Protein AF-A0AAP7KG95-F1 (afdb_monomer_lite)

Organism: NCBI:txid76759

pLDDT: mean 76.71, std 17.63, range [39.12, 97.56]

Sequence (112 aa):
MAIDPEEIRDQVIASREQMKQFVHNPPKCPKRSTPMSKLTQYSNVRVIFEIDGCQADAELSHGETMALAQFFKRAHWSEFRGCAIDDHEAYSIRAAVGKLQDALARSGYNPR

Foldseek 3Di:
DDDDVVVVVVVVVVVVVVVVVCVVDPPPDPPPPPPPPPPDPFDWDKDWDQDPNDIDIDTHTSVRLLVLLLVLLPDDLVVLVVPDPDPVSSVVVNVVSVVSNVVCVVVVSHND

Radius of gyration: 25.24 Å; chains: 1; bounding box: 42×42×70 Å

Secondary structure (DSSP, 8-state):
-PPPHHHHHHHHHHHHHHHHHHHHSPPPPP-----S------PPEEEEEEETTEEEEEEE-HHHHHHHHHHHHH--HHHHHHH-SSHHHHHHHHHHHHHHHHHHHHTT----

Structure (mmCIF, N/CA/C/O backbone):
data_AF-A0AAP7KG95-F1
#
_entry.id   AF-A0AAP7KG95-F1
#
loop_
_atom_site.group_PDB
_atom_site.id
_atom_site.type_symbol
_atom_site.label_atom_id
_atom_site.label_alt_id
_atom_site.label_comp_id
_atom_site.label_asym_id
_atom_site.label_entity_id
_atom_site.label_seq_id
_atom_site.pdbx_PDB_ins_code
_atom_site.Cartn_x
_atom_site.Cartn_y
_atom_site.Cartn_z
_atom_site.occupancy
_atom_site.B_iso_or_equiv
_atom_site.auth_seq_id
_atom_site.auth_comp_id
_atom_site.auth_asym_id
_atom_site.auth_atom_id
_atom_site.pdbx_PDB_model_num
ATOM 1 N N . MET A 1 1 ? 17.758 13.073 54.487 1.00 49.12 1 MET A N 1
ATOM 2 C CA . MET A 1 1 ? 17.570 11.637 54.773 1.00 49.12 1 MET A CA 1
ATOM 3 C C . MET A 1 1 ? 18.478 10.885 53.824 1.00 49.12 1 MET A C 1
ATOM 5 O O . MET A 1 1 ? 18.225 10.915 52.628 1.00 49.12 1 MET A O 1
ATOM 9 N N . ALA A 1 2 ? 19.604 10.373 54.321 1.00 60.41 2 ALA A N 1
ATOM 10 C CA . ALA A 1 2 ? 20.440 9.472 53.537 1.00 60.41 2 ALA A CA 1
ATOM 11 C C . ALA A 1 2 ? 19.714 8.124 53.488 1.00 60.41 2 ALA A C 1
ATOM 13 O O . ALA A 1 2 ? 19.217 7.681 54.517 1.00 60.41 2 ALA A O 1
ATOM 14 N N . ILE A 1 3 ? 19.567 7.545 52.299 1.00 63.81 3 ILE A N 1
ATOM 15 C CA . ILE A 1 3 ? 18.986 6.209 52.145 1.00 63.81 3 ILE A CA 1
ATOM 16 C C . ILE A 1 3 ? 20.044 5.229 52.642 1.00 63.81 3 ILE A C 1
ATOM 18 O O . ILE A 1 3 ? 21.164 5.228 52.122 1.00 63.81 3 ILE A O 1
ATOM 22 N N . ASP A 1 4 ? 19.710 4.448 53.665 1.00 70.50 4 ASP A N 1
ATOM 23 C CA . ASP A 1 4 ? 20.649 3.522 54.277 1.00 70.50 4 ASP A CA 1
ATOM 24 C C . ASP A 1 4 ? 21.032 2.422 53.267 1.00 70.50 4 ASP A C 1
ATOM 26 O O . ASP A 1 4 ? 20.163 1.763 52.686 1.00 70.50 4 ASP A O 1
ATOM 30 N N . PRO A 1 5 ? 22.334 2.196 53.013 1.00 67.56 5 PRO A N 1
ATOM 31 C CA . PRO A 1 5 ? 22.794 1.247 51.996 1.00 67.56 5 PRO A CA 1
ATOM 32 C C . PRO A 1 5 ? 22.458 -0.218 52.327 1.00 67.56 5 PRO A C 1
ATOM 34 O O . PRO A 1 5 ? 22.573 -1.089 51.462 1.00 67.56 5 PRO A O 1
ATOM 37 N N . GLU A 1 6 ? 22.045 -0.497 53.563 1.00 72.56 6 GLU A N 1
ATOM 38 C CA . GLU A 1 6 ? 21.570 -1.809 54.006 1.00 72.56 6 GLU A CA 1
ATOM 39 C C . GLU A 1 6 ? 20.143 -2.095 53.505 1.00 72.56 6 GLU A C 1
ATOM 41 O O . GLU A 1 6 ? 19.877 -3.187 53.007 1.00 72.56 6 GLU A O 1
ATOM 46 N N . GLU A 1 7 ? 19.274 -1.081 53.458 1.00 69.88 7 GLU A N 1
ATOM 47 C CA . GLU A 1 7 ? 17.896 -1.204 52.962 1.00 69.88 7 GLU A CA 1
ATOM 48 C C . GLU A 1 7 ? 17.858 -1.545 51.462 1.00 69.88 7 GLU A C 1
ATOM 50 O O . GLU A 1 7 ? 17.058 -2.361 51.001 1.00 69.88 7 GLU A O 1
ATOM 55 N N . ILE A 1 8 ? 18.794 -0.986 50.690 1.00 68.31 8 ILE A N 1
ATOM 56 C CA . ILE A 1 8 ? 18.955 -1.299 49.263 1.00 68.31 8 ILE A CA 1
ATOM 57 C C . ILE A 1 8 ? 19.397 -2.757 49.080 1.00 68.31 8 ILE A C 1
ATOM 59 O O . ILE A 1 8 ? 18.934 -3.443 48.165 1.00 68.31 8 ILE A O 1
ATOM 63 N N . ARG A 1 9 ? 20.283 -3.257 49.951 1.00 70.94 9 ARG A N 1
ATOM 64 C CA . ARG A 1 9 ? 20.762 -4.642 49.887 1.00 70.94 9 ARG A CA 1
ATOM 65 C C . ARG A 1 9 ? 19.625 -5.624 50.161 1.00 70.94 9 ARG A C 1
ATOM 67 O O . ARG A 1 9 ? 19.488 -6.597 49.417 1.00 70.94 9 ARG A O 1
ATOM 74 N N . ASP A 1 10 ? 18.787 -5.336 51.148 1.00 72.69 10 ASP A N 1
ATOM 75 C CA . ASP A 1 10 ? 17.645 -6.181 51.494 1.00 72.69 10 ASP A CA 1
ATOM 76 C C . ASP A 1 10 ? 16.573 -6.183 50.398 1.00 72.69 10 ASP A C 1
ATOM 78 O O . ASP A 1 10 ? 16.056 -7.246 50.048 1.00 72.69 10 ASP A O 1
ATOM 82 N N . GLN A 1 11 ? 16.318 -5.041 49.748 1.00 67.50 11 GLN A N 1
ATOM 83 C CA . GLN A 1 11 ? 15.417 -4.969 48.589 1.00 67.50 11 GLN A CA 1
ATOM 84 C C . GLN A 1 11 ? 15.920 -5.804 47.396 1.00 67.50 11 GLN A C 1
ATOM 86 O O . GLN A 1 11 ? 15.129 -6.463 46.708 1.00 67.50 11 GLN A O 1
ATOM 91 N N . VAL A 1 12 ? 17.236 -5.829 47.157 1.00 71.25 12 VAL A N 1
ATOM 92 C CA . VAL A 1 12 ? 17.847 -6.632 46.082 1.00 71.25 12 VAL A CA 1
ATOM 93 C C . VAL A 1 12 ? 17.810 -8.127 46.412 1.00 71.25 12 VAL A C 1
ATOM 95 O O . VAL A 1 12 ? 17.516 -8.941 45.531 1.00 71.25 12 VAL A O 1
ATOM 98 N N . ILE A 1 13 ? 18.060 -8.510 47.668 1.00 72.94 13 ILE A N 1
ATOM 99 C CA . ILE A 1 13 ? 17.972 -9.909 48.114 1.00 72.94 13 ILE A CA 1
ATOM 100 C C . ILE A 1 13 ? 16.522 -10.402 48.031 1.00 72.94 13 ILE A C 1
ATOM 102 O O . ILE A 1 13 ? 16.282 -11.467 47.457 1.00 72.94 13 ILE A O 1
ATOM 106 N N . ALA A 1 14 ? 15.554 -9.603 48.490 1.00 69.19 14 ALA A N 1
ATOM 107 C CA . ALA A 1 14 ? 14.129 -9.915 48.397 1.00 69.19 14 ALA A CA 1
ATOM 108 C C . ALA A 1 14 ? 13.663 -10.070 46.938 1.00 69.19 14 ALA A C 1
ATOM 110 O O . ALA A 1 14 ? 12.960 -11.026 46.607 1.00 69.19 14 ALA A O 1
ATOM 111 N N . SER A 1 15 ? 14.115 -9.196 46.033 1.00 65.69 15 SER A N 1
ATOM 112 C CA . SER A 1 15 ? 13.800 -9.294 44.598 1.00 65.69 15 SER A CA 1
ATOM 113 C C . SER A 1 15 ? 14.397 -10.552 43.955 1.00 65.69 15 SER A C 1
ATOM 115 O O . SER A 1 15 ? 13.762 -11.203 43.121 1.00 65.69 15 SER A O 1
ATOM 117 N N . ARG A 1 16 ? 15.609 -10.944 44.367 1.00 71.75 16 ARG A N 1
ATOM 118 C CA . ARG A 1 16 ? 16.283 -12.149 43.867 1.00 71.75 16 ARG A CA 1
ATOM 119 C C . ARG A 1 16 ? 15.612 -13.432 44.364 1.00 71.75 16 ARG A C 1
ATOM 121 O O . ARG A 1 16 ? 15.543 -14.401 43.611 1.00 71.75 16 ARG A O 1
ATOM 128 N N . GLU A 1 17 ? 15.100 -13.445 45.591 1.00 69.75 17 GLU A N 1
ATOM 129 C CA . GLU A 1 17 ? 14.280 -14.538 46.134 1.00 69.75 17 GLU A CA 1
ATOM 130 C C . GLU A 1 17 ? 12.942 -14.656 45.387 1.00 69.75 17 GLU A C 1
ATOM 132 O O . GLU A 1 17 ? 12.578 -15.751 44.955 1.00 69.75 17 GLU A O 1
ATOM 137 N N . GLN A 1 18 ? 12.264 -13.533 45.114 1.00 60.88 18 GLN A N 1
ATOM 138 C CA . GLN A 1 18 ? 11.031 -13.527 44.316 1.00 60.88 18 GLN A CA 1
ATOM 139 C C . GLN A 1 18 ? 11.254 -14.083 42.903 1.00 60.88 18 GLN A C 1
ATOM 141 O O . GLN A 1 18 ? 10.431 -14.853 42.408 1.00 60.88 18 GLN A O 1
ATOM 146 N N . MET A 1 19 ? 12.392 -13.784 42.269 1.00 59.75 19 MET A N 1
ATOM 147 C CA . MET A 1 19 ? 12.730 -14.345 40.955 1.00 59.75 19 MET A CA 1
ATOM 148 C C . MET A 1 19 ? 12.989 -15.859 40.976 1.00 59.75 19 MET A C 1
ATOM 150 O O . MET A 1 19 ? 12.640 -16.539 40.010 1.00 59.75 19 MET A O 1
ATOM 154 N N . LYS A 1 20 ? 13.538 -16.429 42.061 1.00 64.31 20 LYS A N 1
ATOM 155 C CA . LYS A 1 20 ? 13.720 -17.893 42.179 1.00 64.31 20 LYS A CA 1
ATOM 156 C C . LYS A 1 20 ? 12.382 -18.646 42.212 1.00 64.31 20 LYS A C 1
ATOM 158 O O . LYS A 1 20 ? 12.314 -19.782 41.734 1.00 64.31 20 LYS A O 1
ATOM 163 N N . GLN A 1 21 ? 11.323 -18.007 42.717 1.00 59.56 21 GLN A N 1
ATOM 164 C CA . GLN A 1 21 ? 9.974 -18.576 42.775 1.00 59.56 21 GLN A CA 1
ATOM 165 C C . GLN A 1 21 ? 9.349 -18.738 41.376 1.00 59.56 21 GLN A C 1
ATOM 167 O O . GLN A 1 21 ? 8.676 -19.736 41.116 1.00 59.56 21 GLN A O 1
ATOM 172 N N . PHE A 1 22 ? 9.630 -17.816 40.445 1.00 54.47 22 PHE A N 1
ATOM 173 C CA . PHE A 1 22 ? 9.147 -17.880 39.056 1.00 54.47 22 PHE A CA 1
ATOM 174 C C . PHE A 1 22 ? 9.758 -19.030 38.243 1.00 54.47 22 PHE A C 1
ATOM 176 O O . PHE A 1 22 ? 9.140 -19.489 37.284 1.00 54.47 22 PHE A O 1
ATOM 183 N N . VAL A 1 23 ? 10.948 -19.512 38.622 1.00 58.81 23 VAL A N 1
ATOM 184 C CA . VAL A 1 23 ? 11.626 -20.625 37.933 1.00 58.81 23 VAL A CA 1
ATOM 185 C C . VAL A 1 23 ? 10.975 -21.973 38.265 1.00 58.81 23 VAL A C 1
ATOM 187 O O . VAL A 1 23 ? 10.867 -22.828 37.391 1.00 58.81 23 VAL A O 1
ATOM 190 N N . HIS A 1 24 ? 10.508 -22.161 39.505 1.00 56.09 24 HIS A N 1
ATOM 191 C CA . HIS A 1 24 ? 9.950 -23.440 39.969 1.00 56.09 24 HIS A CA 1
ATOM 192 C C . HIS A 1 24 ? 8.425 -23.539 39.826 1.00 56.09 24 HIS A C 1
ATOM 194 O O . HIS A 1 24 ? 7.885 -24.643 39.800 1.00 56.09 24 HIS A O 1
ATOM 200 N N . ASN A 1 25 ? 7.720 -22.409 39.717 1.00 47.94 25 ASN A N 1
ATOM 201 C CA . ASN A 1 25 ? 6.280 -22.380 39.483 1.00 47.94 25 ASN A CA 1
ATOM 202 C C . ASN A 1 25 ? 5.948 -21.255 38.489 1.00 47.94 25 ASN A C 1
ATOM 204 O O . ASN A 1 25 ? 5.618 -20.141 38.908 1.00 47.94 25 ASN A O 1
ATOM 208 N N . PRO A 1 26 ? 6.090 -21.498 37.173 1.00 52.09 26 PRO A N 1
ATOM 209 C CA . PRO A 1 26 ? 5.799 -20.475 36.185 1.00 52.09 26 PRO A CA 1
ATOM 210 C C . PRO A 1 26 ? 4.324 -20.065 36.307 1.00 52.09 26 PRO A C 1
ATOM 212 O O . PRO A 1 26 ? 3.458 -20.938 36.450 1.00 52.09 26 PRO A O 1
ATOM 215 N N . PRO A 1 27 ? 3.999 -18.759 36.246 1.00 48.91 27 PRO A N 1
ATOM 216 C CA . PRO A 1 27 ? 2.617 -18.311 36.258 1.00 48.91 27 PRO A CA 1
ATOM 217 C C . PRO A 1 27 ? 1.891 -19.023 35.122 1.00 48.91 27 PRO A C 1
ATOM 219 O O . PRO A 1 27 ? 2.283 -18.924 33.956 1.00 48.91 27 PRO A O 1
ATOM 222 N N . LYS A 1 28 ? 0.847 -19.786 35.464 1.00 58.53 28 LYS A N 1
ATOM 223 C CA . LYS A 1 28 ? -0.011 -20.403 34.454 1.00 58.53 28 LYS A CA 1
ATOM 224 C C . LYS A 1 28 ? -0.478 -19.281 33.539 1.00 58.53 28 LYS A C 1
ATOM 226 O O . LYS A 1 28 ? -1.141 -18.357 34.009 1.00 58.53 28 LYS A O 1
ATOM 231 N N . CYS A 1 29 ? -0.115 -19.366 32.256 1.00 39.88 29 CYS A N 1
ATOM 232 C CA . CYS A 1 29 ? -0.662 -18.481 31.238 1.00 39.88 29 CYS A CA 1
ATOM 233 C C . CYS A 1 29 ? -2.177 -18.441 31.458 1.00 39.88 29 CYS A C 1
ATOM 235 O O . CYS A 1 29 ? -2.795 -19.516 31.463 1.00 39.88 29 CYS A O 1
ATOM 237 N N . PRO A 1 30 ? -2.781 -17.260 31.688 1.00 43.78 30 PRO A N 1
ATOM 238 C CA . PRO A 1 30 ? -4.225 -17.178 31.755 1.00 43.78 30 PRO A CA 1
ATOM 239 C C . PRO A 1 30 ? -4.716 -17.760 30.438 1.00 43.78 30 PRO A C 1
ATOM 241 O O . PRO A 1 30 ? -4.347 -17.273 29.365 1.00 43.78 30 PRO A O 1
ATOM 244 N N . LYS A 1 31 ? -5.460 -18.871 30.505 1.00 52.16 31 LYS A N 1
ATOM 245 C CA . LYS A 1 31 ? -6.099 -19.428 29.318 1.00 52.16 31 LYS A CA 1
ATOM 246 C C . LYS A 1 31 ? -6.904 -18.268 28.748 1.00 52.16 31 LYS A C 1
ATOM 248 O O . LYS A 1 31 ? -7.836 -17.816 29.409 1.00 52.16 31 LYS A O 1
ATOM 253 N N . ARG A 1 32 ? -6.509 -17.732 27.585 1.00 44.28 32 ARG A N 1
ATOM 254 C CA . ARG A 1 32 ? -7.313 -16.749 26.853 1.00 44.28 32 ARG A CA 1
ATOM 255 C C . ARG A 1 32 ? -8.578 -17.470 26.413 1.00 44.28 32 ARG A C 1
ATOM 257 O O . ARG A 1 32 ? -8.691 -17.918 25.281 1.00 44.28 32 ARG A O 1
ATOM 264 N N . SER A 1 33 ? -9.533 -17.603 27.324 1.00 44.22 33 SER A N 1
ATOM 265 C CA . SER A 1 33 ? -10.934 -17.741 26.983 1.00 44.22 33 SER A CA 1
ATOM 266 C C . SER A 1 33 ? -11.399 -16.352 26.565 1.00 44.22 33 SER A C 1
ATOM 268 O O . SER A 1 33 ? -12.080 -15.651 27.309 1.00 44.22 33 SER A O 1
ATOM 270 N N . THR A 1 34 ? -10.951 -15.902 25.397 1.00 54.50 34 THR A N 1
ATOM 271 C CA . THR A 1 34 ? -11.648 -14.815 24.728 1.00 54.50 34 THR A CA 1
ATOM 272 C C . THR A 1 34 ? -12.906 -15.446 24.140 1.00 54.50 34 THR A C 1
ATOM 274 O O . THR A 1 34 ? -12.780 -16.346 23.307 1.00 54.50 34 THR A O 1
ATOM 277 N N . PRO A 1 35 ? -14.116 -15.053 24.565 1.00 39.50 35 PRO A N 1
ATOM 278 C CA . PRO A 1 35 ? -15.305 -15.451 23.836 1.00 39.50 35 PRO A CA 1
ATOM 279 C C . PRO A 1 35 ? -15.215 -14.838 22.432 1.00 39.50 35 PRO A C 1
ATOM 281 O O . PRO A 1 35 ? -15.067 -13.624 22.284 1.00 39.50 35 PRO A O 1
ATOM 284 N N . MET A 1 36 ? -15.282 -15.677 21.396 1.00 39.12 36 MET A N 1
ATOM 285 C CA . MET A 1 36 ? -15.455 -15.267 19.995 1.00 39.12 36 MET A CA 1
ATOM 286 C C . MET A 1 36 ? -16.865 -14.685 19.770 1.00 39.12 36 MET A C 1
ATOM 288 O O . MET A 1 36 ? -17.626 -15.176 18.945 1.00 39.12 36 MET A O 1
ATOM 292 N N . SER A 1 37 ? -17.254 -13.663 20.533 1.00 46.41 37 SER A N 1
ATOM 293 C CA . SER A 1 37 ? -18.583 -13.041 20.467 1.00 46.41 37 SER A CA 1
ATOM 294 C C . SER A 1 37 ? -18.545 -11.572 20.037 1.00 46.41 37 SER A C 1
ATOM 296 O O . SER A 1 37 ? -19.506 -10.839 20.240 1.00 46.41 37 SER A O 1
ATOM 298 N N . LYS A 1 38 ? -17.453 -11.132 19.405 1.00 43.62 38 LYS A N 1
ATOM 299 C CA . LYS A 1 38 ? -17.438 -9.918 18.576 1.00 43.62 38 LYS A CA 1
ATOM 300 C C . LYS A 1 38 ? -16.962 -10.267 17.174 1.00 43.62 38 LYS A C 1
ATOM 302 O O . LYS A 1 38 ? -15.947 -9.767 16.707 1.00 43.62 38 LYS A O 1
ATOM 307 N N . LEU A 1 39 ? -17.707 -11.139 16.504 1.00 43.94 39 LEU A N 1
ATOM 308 C CA . LEU A 1 39 ? -17.788 -11.014 15.059 1.00 43.94 39 LEU A CA 1
ATOM 309 C C . LEU A 1 39 ? -18.658 -9.765 14.810 1.00 43.94 39 LEU A C 1
ATOM 311 O O . LEU A 1 39 ? -19.814 -9.713 15.211 1.00 43.94 39 LEU A O 1
ATOM 315 N N . THR A 1 40 ? -18.020 -8.655 14.439 1.00 46.25 40 THR A N 1
ATOM 316 C CA . THR A 1 40 ? -18.159 -8.032 13.112 1.00 46.25 40 THR A CA 1
ATOM 317 C C . THR A 1 40 ? -19.031 -6.788 13.128 1.00 46.25 40 THR A C 1
ATOM 319 O O . THR A 1 40 ? -20.152 -6.782 12.632 1.00 46.25 40 THR A O 1
ATOM 322 N N . GLN A 1 41 ? -18.466 -5.685 13.616 1.00 49.94 41 GLN A N 1
ATOM 323 C CA . GLN A 1 41 ? -18.746 -4.425 12.941 1.00 49.94 41 GLN A CA 1
ATOM 324 C C . GLN A 1 41 ? -17.790 -4.388 11.744 1.00 49.94 41 GLN A C 1
ATOM 326 O O . GLN A 1 41 ? -16.640 -3.975 11.863 1.00 49.94 41 GLN A O 1
ATOM 331 N N . TYR A 1 42 ? -18.217 -4.982 10.626 1.00 58.69 42 TYR A N 1
ATOM 332 C CA . TYR A 1 42 ? -17.494 -4.912 9.359 1.00 58.69 42 TYR A CA 1
ATOM 333 C C . TYR A 1 42 ? -17.670 -3.504 8.792 1.00 58.69 42 TYR A C 1
ATOM 335 O O . TYR A 1 42 ? -18.504 -3.271 7.925 1.00 58.69 42 TYR A O 1
ATOM 343 N N . SER A 1 43 ? -16.934 -2.545 9.344 1.00 66.12 43 SER A N 1
ATOM 344 C CA . SER A 1 43 ? -16.871 -1.206 8.773 1.00 66.12 43 SER A CA 1
ATOM 345 C C . SER A 1 43 ? -16.139 -1.296 7.437 1.00 66.12 43 SER A C 1
ATOM 347 O O . SER A 1 43 ? -15.033 -1.843 7.380 1.00 66.12 43 SER A O 1
ATOM 349 N N . ASN A 1 44 ? -16.759 -0.782 6.374 1.00 74.88 44 ASN A N 1
ATOM 350 C CA . ASN A 1 44 ? -16.079 -0.583 5.098 1.00 74.88 44 ASN A CA 1
ATOM 351 C C . ASN A 1 44 ? -14.826 0.267 5.335 1.00 74.88 44 ASN A C 1
ATOM 353 O O . ASN A 1 44 ? -14.851 1.231 6.107 1.00 74.88 44 ASN A O 1
ATOM 357 N N . VAL A 1 45 ? -13.724 -0.113 4.699 1.00 81.62 45 VAL A N 1
ATOM 358 C CA . VAL A 1 45 ? -12.465 0.625 4.764 1.00 81.62 45 VAL A CA 1
ATOM 359 C C . VAL A 1 45 ? -12.370 1.480 3.522 1.00 81.62 45 VAL A C 1
ATOM 361 O O . VAL A 1 45 ? -12.358 0.965 2.410 1.00 81.62 45 VAL A O 1
ATOM 364 N N . ARG A 1 46 ? -12.294 2.794 3.715 1.00 83.81 46 ARG A N 1
ATOM 365 C CA . ARG A 1 46 ? -12.100 3.740 2.623 1.00 83.81 46 ARG A CA 1
ATOM 366 C C . ARG A 1 46 ? -10.628 4.112 2.541 1.00 83.81 46 ARG A C 1
ATOM 368 O O . ARG A 1 46 ? -10.055 4.593 3.519 1.00 83.81 46 ARG A O 1
ATOM 375 N N . VAL A 1 47 ? -10.020 3.878 1.386 1.00 84.31 47 VAL A N 1
ATOM 376 C CA . VAL A 1 47 ? -8.670 4.347 1.068 1.00 84.31 47 VAL A CA 1
ATOM 377 C C . VAL A 1 47 ? -8.813 5.593 0.216 1.00 84.31 47 VAL A C 1
ATOM 379 O O . VAL A 1 47 ? -9.580 5.589 -0.741 1.00 84.31 47 VAL A O 1
ATOM 382 N N . ILE A 1 48 ? -8.096 6.651 0.576 1.00 87.00 48 ILE A N 1
ATOM 383 C CA . ILE A 1 48 ? -8.114 7.927 -0.133 1.00 87.00 48 ILE A CA 1
ATOM 384 C C . ILE A 1 48 ? -6.703 8.192 -0.644 1.00 87.00 48 ILE A C 1
ATOM 386 O O . ILE A 1 48 ? -5.740 8.167 0.122 1.00 87.00 48 ILE A O 1
ATOM 390 N N . PHE A 1 49 ? -6.601 8.453 -1.937 1.00 85.56 49 PHE A N 1
ATOM 391 C CA . PHE A 1 49 ? -5.405 8.901 -2.619 1.00 85.56 49 PHE A CA 1
ATOM 392 C C . PHE A 1 49 ? -5.592 10.368 -2.986 1.00 85.56 49 PHE A C 1
ATOM 394 O O . PHE A 1 49 ? -6.522 10.728 -3.707 1.00 85.56 49 PHE A O 1
ATOM 401 N N . GLU A 1 50 ? -4.703 11.213 -2.481 1.00 88.00 50 GLU A N 1
ATOM 402 C CA . GLU A 1 50 ? -4.613 12.612 -2.885 1.00 88.00 50 GLU A CA 1
ATOM 403 C C . GLU A 1 50 ? -3.470 12.739 -3.890 1.00 88.00 50 GLU A C 1
ATOM 405 O O . GLU A 1 50 ? -2.316 12.448 -3.568 1.00 88.00 50 GLU A O 1
ATOM 410 N N . ILE A 1 51 ? -3.799 13.121 -5.123 1.00 86.62 51 ILE A N 1
ATOM 411 C CA . ILE A 1 51 ? -2.849 13.230 -6.234 1.00 86.62 51 ILE A CA 1
ATOM 412 C C . ILE A 1 51 ? -3.067 14.590 -6.891 1.00 86.62 51 ILE A C 1
ATOM 414 O O . ILE A 1 51 ? -4.138 14.833 -7.439 1.00 86.62 51 ILE A O 1
ATOM 418 N N . ASP A 1 52 ? -2.083 15.488 -6.806 1.00 85.88 52 ASP A N 1
ATOM 419 C CA . ASP A 1 52 ? -2.103 16.820 -7.439 1.00 85.88 52 ASP A CA 1
ATOM 420 C C . ASP A 1 52 ? -3.400 17.627 -7.202 1.00 85.88 52 ASP A C 1
ATOM 422 O O . ASP A 1 52 ? -3.908 18.318 -8.083 1.00 85.88 52 ASP A O 1
ATOM 426 N N . GLY A 1 53 ? -3.968 17.531 -5.995 1.00 84.31 53 GLY A N 1
ATOM 427 C CA . GLY A 1 53 ? -5.213 18.214 -5.618 1.00 84.31 53 GLY A CA 1
ATOM 428 C C . GLY A 1 53 ? -6.504 17.493 -6.030 1.00 84.31 53 GLY A C 1
ATOM 429 O O . GLY A 1 53 ? -7.591 17.973 -5.716 1.00 84.31 53 GLY A O 1
ATOM 430 N N . CYS A 1 54 ? -6.408 16.332 -6.679 1.00 83.44 54 CYS A N 1
ATOM 431 C CA . CYS A 1 54 ? -7.531 15.440 -6.957 1.00 83.44 54 CYS A CA 1
ATOM 432 C C . CYS A 1 54 ? -7.640 14.357 -5.872 1.00 83.44 54 CYS A C 1
ATOM 434 O O . CYS A 1 54 ? -6.644 13.730 -5.506 1.00 83.44 54 CYS A O 1
ATOM 436 N N . GLN A 1 55 ? -8.858 14.122 -5.376 1.00 87.00 55 GLN A N 1
ATOM 437 C CA . GLN A 1 55 ? -9.155 13.041 -4.438 1.00 87.00 55 GLN A CA 1
ATOM 438 C C . GLN A 1 55 ? -9.719 11.843 -5.206 1.00 87.00 55 GLN A C 1
ATOM 440 O O . GLN A 1 55 ? -10.764 11.953 -5.846 1.00 87.00 55 GLN A O 1
ATOM 445 N N . ALA A 1 56 ? -9.035 10.705 -5.133 1.00 84.62 56 ALA A N 1
ATOM 446 C CA . ALA A 1 56 ? -9.541 9.421 -5.598 1.00 84.62 56 ALA A CA 1
ATOM 447 C C . ALA A 1 56 ? -9.714 8.499 -4.394 1.00 84.62 56 ALA A C 1
ATOM 449 O O . ALA A 1 56 ? -8.808 8.381 -3.572 1.00 84.62 56 ALA A O 1
ATOM 450 N N . ASP A 1 57 ? -10.858 7.837 -4.278 1.00 89.00 57 ASP A N 1
ATOM 451 C CA . ASP A 1 57 ? -11.115 6.926 -3.172 1.00 89.00 57 ASP A CA 1
ATOM 452 C C . ASP A 1 57 ? -11.653 5.575 -3.626 1.00 89.00 57 ASP A C 1
ATOM 454 O O . ASP A 1 57 ? -12.227 5.432 -4.704 1.00 89.00 57 ASP A O 1
ATOM 458 N N . ALA A 1 58 ? -11.425 4.576 -2.783 1.00 87.81 58 ALA A N 1
ATOM 459 C CA . ALA A 1 58 ? -11.958 3.238 -2.948 1.00 87.81 58 ALA A CA 1
ATOM 460 C C . ALA A 1 58 ? -12.517 2.754 -1.611 1.00 87.81 58 ALA A C 1
ATOM 462 O O . ALA A 1 58 ? -11.826 2.805 -0.589 1.00 87.81 58 ALA A O 1
ATOM 463 N N . GLU A 1 59 ? -13.753 2.262 -1.628 1.00 89.06 59 GLU A N 1
ATOM 464 C CA . GLU A 1 59 ? -14.332 1.530 -0.507 1.00 89.06 59 GLU A CA 1
ATOM 465 C C . GLU A 1 59 ? -14.067 0.036 -0.671 1.00 89.06 59 GLU A C 1
ATOM 467 O O . GLU A 1 59 ? -14.372 -0.562 -1.700 1.00 89.06 59 GLU A O 1
ATOM 472 N N . LEU A 1 60 ? -13.497 -0.565 0.366 1.00 87.44 60 LEU A N 1
ATOM 473 C CA . LEU A 1 60 ? -13.218 -1.986 0.459 1.00 87.44 60 LEU A CA 1
ATOM 474 C C . LEU A 1 60 ? -14.096 -2.576 1.555 1.00 87.44 60 LEU A C 1
ATOM 476 O O . LEU A 1 60 ? -14.155 -2.063 2.678 1.00 87.44 60 LEU A O 1
ATOM 480 N N . SER A 1 61 ? -14.735 -3.704 1.266 1.00 88.75 61 SER A N 1
ATOM 481 C CA . SER A 1 61 ? -15.348 -4.510 2.313 1.00 88.75 61 SER A CA 1
ATOM 482 C C . SER A 1 61 ? -14.280 -5.004 3.292 1.00 88.75 61 SER A C 1
ATOM 484 O O . SER A 1 61 ? -13.075 -5.046 3.006 1.00 88.75 61 SER A O 1
ATOM 486 N N . HIS A 1 62 ? -14.713 -5.451 4.468 1.00 84.94 62 HIS A N 1
ATOM 487 C CA . HIS A 1 62 ? -13.788 -6.060 5.418 1.00 84.94 62 HIS A CA 1
ATOM 488 C C . HIS A 1 62 ? -13.061 -7.280 4.834 1.00 84.94 62 HIS A C 1
ATOM 490 O O . HIS A 1 62 ? -11.872 -7.468 5.088 1.00 84.94 62 HIS A O 1
ATOM 496 N N . GLY A 1 63 ? -13.765 -8.115 4.060 1.00 86.00 63 GLY A N 1
ATOM 497 C CA . GLY A 1 63 ? -13.186 -9.309 3.445 1.00 86.00 63 GLY A CA 1
ATOM 498 C C . GLY A 1 63 ? -12.070 -8.962 2.462 1.00 86.00 63 GLY A C 1
ATOM 499 O O . GLY A 1 63 ? -10.989 -9.546 2.529 1.00 86.00 63 GLY A O 1
ATOM 500 N N . GLU A 1 64 ? -12.298 -7.962 1.610 1.00 89.12 64 GLU A N 1
ATOM 501 C CA . GLU A 1 64 ? -11.300 -7.459 0.659 1.00 89.12 64 GLU A CA 1
ATOM 502 C C . GLU A 1 64 ? -10.108 -6.830 1.379 1.00 89.12 64 GLU A C 1
ATOM 504 O O . GLU A 1 64 ? -8.961 -7.139 1.060 1.00 89.12 64 GLU A O 1
ATOM 509 N N . THR A 1 65 ? -10.364 -6.028 2.413 1.00 89.75 65 THR A N 1
ATOM 510 C CA . THR A 1 65 ? -9.304 -5.416 3.226 1.00 89.75 65 THR A CA 1
ATOM 511 C C . THR A 1 65 ? -8.444 -6.478 3.910 1.00 89.75 65 THR A C 1
ATOM 513 O O . THR A 1 65 ? -7.215 -6.402 3.899 1.00 89.75 65 THR A O 1
ATOM 516 N N . MET A 1 66 ? -9.074 -7.509 4.477 1.00 87.19 66 MET A N 1
ATOM 517 C CA . MET A 1 66 ? -8.375 -8.624 5.111 1.00 87.19 66 MET A CA 1
ATOM 518 C C . MET A 1 66 ? -7.552 -9.422 4.093 1.00 87.19 66 MET A C 1
ATOM 520 O O . MET A 1 66 ? -6.402 -9.775 4.363 1.00 87.19 66 MET A O 1
ATOM 524 N N . ALA A 1 67 ? -8.113 -9.692 2.913 1.00 90.19 67 ALA A N 1
ATOM 525 C CA . ALA A 1 67 ? -7.401 -10.371 1.836 1.00 90.19 67 ALA A CA 1
ATOM 526 C C . ALA A 1 67 ? -6.171 -9.568 1.386 1.00 90.19 67 ALA A C 1
ATOM 528 O O . ALA A 1 67 ? -5.086 -10.141 1.256 1.00 90.19 67 ALA A O 1
ATOM 529 N N . LEU A 1 68 ? -6.316 -8.249 1.239 1.00 90.44 68 LEU A N 1
ATOM 530 C CA . LEU A 1 68 ? -5.242 -7.330 0.872 1.00 90.44 68 LEU A CA 1
ATOM 531 C C . LEU A 1 68 ? -4.138 -7.278 1.937 1.00 90.44 68 LEU A C 1
ATOM 533 O O . LEU A 1 68 ? -2.960 -7.426 1.614 1.00 90.44 68 LEU A O 1
ATOM 537 N N . ALA A 1 69 ? -4.502 -7.161 3.217 1.00 89.88 69 ALA A N 1
ATOM 538 C CA . ALA A 1 69 ? -3.543 -7.191 4.323 1.00 89.88 69 ALA A CA 1
ATOM 539 C C . ALA A 1 69 ? -2.730 -8.497 4.325 1.00 89.88 69 ALA A C 1
ATOM 541 O O . ALA A 1 69 ? -1.503 -8.493 4.446 1.00 89.88 69 ALA A O 1
ATOM 542 N N . GLN A 1 70 ? -3.404 -9.631 4.128 1.00 89.06 70 GLN A N 1
ATOM 543 C CA . GLN A 1 70 ? -2.762 -10.942 4.074 1.00 89.06 70 GLN A CA 1
ATOM 544 C C . GLN A 1 70 ? -1.912 -11.131 2.812 1.00 89.06 70 GLN A C 1
ATOM 546 O O . GLN A 1 70 ? -0.919 -11.857 2.860 1.00 89.06 70 GLN A O 1
ATOM 551 N N . PHE A 1 71 ? -2.275 -10.495 1.696 1.00 92.56 71 PHE A N 1
ATOM 552 C CA . PHE A 1 71 ? -1.447 -10.439 0.496 1.00 92.56 71 PHE A CA 1
ATOM 553 C C . PHE A 1 71 ? -0.150 -9.675 0.764 1.00 92.56 71 PHE A C 1
ATOM 555 O O . PHE A 1 71 ? 0.917 -10.267 0.622 1.00 92.56 71 PHE A O 1
ATOM 562 N N . PHE A 1 72 ? -0.219 -8.430 1.247 1.00 91.50 72 PHE A N 1
ATOM 563 C CA . PHE A 1 72 ? 0.979 -7.623 1.518 1.00 91.50 72 PHE A CA 1
ATOM 564 C C . PHE A 1 72 ? 1.941 -8.298 2.488 1.00 91.50 72 PHE A C 1
ATOM 566 O O . PHE A 1 72 ? 3.152 -8.198 2.346 1.00 91.50 72 PHE A O 1
ATOM 573 N N . LYS A 1 73 ? 1.408 -9.033 3.457 1.00 87.88 73 LYS A N 1
ATOM 574 C CA . LYS A 1 73 ? 2.199 -9.827 4.393 1.00 87.88 73 LYS A CA 1
ATOM 575 C C . LYS A 1 73 ? 2.999 -10.966 3.753 1.00 87.88 73 LYS A C 1
ATOM 577 O O . LYS A 1 73 ? 4.052 -11.330 4.266 1.00 87.88 73 LYS A O 1
ATOM 582 N N . ARG A 1 74 ? 2.447 -11.602 2.716 1.00 91.56 74 ARG A N 1
ATOM 583 C CA . ARG A 1 74 ? 3.062 -12.742 2.014 1.00 91.56 74 ARG A CA 1
ATOM 584 C C . ARG A 1 74 ? 3.871 -12.312 0.796 1.00 91.56 74 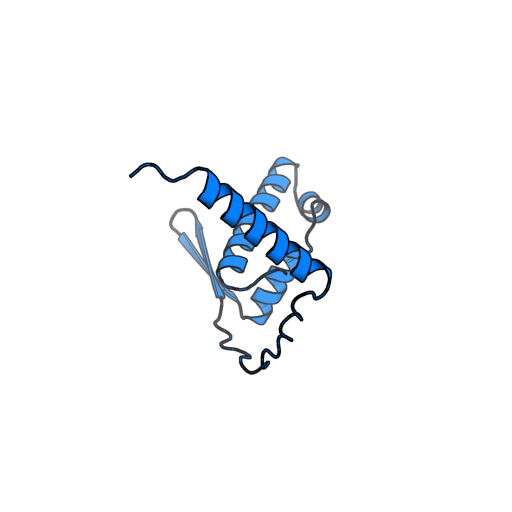ARG A C 1
ATOM 586 O O . ARG A 1 74 ? 4.580 -13.141 0.247 1.00 91.56 74 ARG A O 1
ATOM 593 N N . ALA A 1 75 ? 3.729 -11.065 0.358 1.00 92.31 75 ALA A N 1
ATOM 594 C CA . ALA A 1 75 ? 4.506 -10.528 -0.742 1.00 92.31 75 ALA A CA 1
ATOM 595 C C . ALA A 1 75 ? 5.981 -10.410 -0.330 1.00 92.31 75 ALA A C 1
ATOM 597 O O . ALA A 1 75 ? 6.313 -9.860 0.723 1.00 92.31 75 ALA A O 1
ATOM 598 N N . HIS A 1 76 ? 6.863 -10.936 -1.169 1.00 92.94 76 HIS A N 1
ATOM 599 C CA . HIS A 1 76 ? 8.305 -10.901 -1.022 1.00 92.94 76 HIS A CA 1
ATOM 600 C C . HIS A 1 76 ? 8.936 -9.990 -2.083 1.00 92.94 76 HIS A C 1
ATOM 602 O O . HIS A 1 76 ? 8.302 -9.464 -2.999 1.00 92.94 76 HIS A O 1
ATOM 608 N N . TRP A 1 77 ? 10.245 -9.786 -1.935 1.00 93.69 77 TRP A N 1
ATOM 609 C CA . TRP A 1 77 ? 11.036 -8.964 -2.847 1.00 93.69 77 TRP A CA 1
ATOM 610 C C . TRP A 1 77 ? 10.978 -9.450 -4.303 1.00 93.69 77 TRP A C 1
ATOM 612 O O . TRP A 1 77 ? 11.004 -8.627 -5.214 1.00 93.69 77 TRP A O 1
ATOM 622 N N . SER A 1 78 ? 10.865 -10.764 -4.524 1.00 95.44 78 SER A N 1
ATOM 623 C CA . SER A 1 78 ? 10.740 -11.372 -5.853 1.00 95.44 78 SER A CA 1
ATOM 624 C C . SER A 1 78 ? 9.530 -10.855 -6.619 1.00 95.44 78 SER A C 1
ATOM 626 O O . SER A 1 78 ? 9.664 -10.521 -7.793 1.00 95.44 78 SER A O 1
ATOM 628 N N . GLU A 1 79 ? 8.374 -10.732 -5.966 1.00 95.06 79 GLU A N 1
ATOM 629 C CA . GLU A 1 79 ? 7.159 -10.249 -6.624 1.00 95.06 79 GLU A CA 1
ATOM 630 C C . GLU A 1 79 ? 7.271 -8.757 -6.949 1.00 95.06 79 GLU A C 1
ATOM 632 O O . GLU A 1 79 ? 6.913 -8.339 -8.046 1.00 95.06 79 GLU A O 1
ATOM 637 N N . PHE A 1 80 ? 7.838 -7.953 -6.042 1.00 95.56 80 PHE A N 1
ATOM 638 C CA . PHE A 1 80 ? 8.059 -6.528 -6.308 1.00 95.56 80 PHE A CA 1
ATOM 639 C C . PHE A 1 80 ? 9.056 -6.311 -7.445 1.00 95.56 80 PHE A C 1
ATOM 641 O O . PHE A 1 80 ? 8.824 -5.465 -8.304 1.00 95.56 80 PHE A O 1
ATOM 648 N N . ARG A 1 81 ? 10.139 -7.099 -7.498 1.00 96.38 81 ARG A N 1
ATOM 649 C CA . ARG A 1 81 ? 11.097 -7.024 -8.605 1.00 96.38 81 ARG A CA 1
ATOM 650 C C . ARG A 1 81 ? 10.535 -7.530 -9.914 1.00 96.38 81 ARG A C 1
ATOM 652 O O . ARG A 1 81 ? 10.852 -6.926 -10.928 1.00 96.38 81 ARG A O 1
ATOM 659 N N . GLY A 1 82 ? 9.726 -8.584 -9.899 1.00 96.69 82 GLY A N 1
ATOM 660 C CA . GLY A 1 82 ? 9.111 -9.133 -11.105 1.00 96.69 82 GLY A CA 1
ATOM 661 C C . GLY A 1 82 ? 8.142 -8.166 -11.789 1.00 96.69 82 GLY A C 1
ATOM 662 O O . GLY A 1 82 ? 7.984 -8.236 -13.002 1.00 96.69 82 GLY A O 1
ATOM 663 N N . CYS A 1 83 ? 7.529 -7.252 -11.031 1.00 94.50 83 CYS A N 1
ATOM 664 C CA . CYS A 1 83 ? 6.610 -6.244 -11.564 1.00 94.50 83 CYS A CA 1
ATOM 665 C C . CYS A 1 83 ? 7.280 -4.910 -11.935 1.00 94.50 83 CYS A C 1
ATOM 667 O O . CYS A 1 83 ? 6.643 -4.095 -12.594 1.00 94.50 83 CYS A O 1
ATOM 669 N N . ALA A 1 84 ? 8.517 -4.669 -11.496 1.00 97.38 84 ALA A N 1
ATOM 670 C CA . ALA A 1 84 ? 9.212 -3.399 -11.689 1.00 97.38 84 ALA A CA 1
ATOM 671 C C . ALA A 1 84 ? 10.120 -3.412 -12.927 1.00 97.38 84 ALA A C 1
ATOM 673 O O . ALA A 1 84 ? 10.833 -4.388 -13.176 1.00 97.38 84 ALA A O 1
ATOM 674 N N . ILE A 1 85 ? 10.162 -2.288 -13.640 1.00 97.56 85 ILE A N 1
ATOM 675 C CA 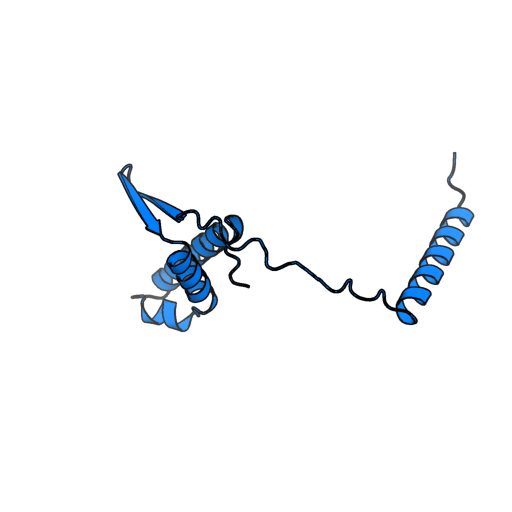. ILE A 1 85 ? 11.056 -2.018 -14.771 1.00 97.56 85 ILE A CA 1
ATOM 676 C C . ILE A 1 85 ? 12.516 -2.048 -14.304 1.00 97.56 85 ILE A C 1
ATOM 678 O O . ILE A 1 85 ? 13.372 -2.633 -14.968 1.00 97.56 85 ILE A O 1
ATOM 682 N N . ASP A 1 86 ? 12.801 -1.470 -13.135 1.00 96.81 86 ASP A N 1
ATOM 683 C CA . ASP A 1 86 ? 14.142 -1.401 -12.558 1.00 96.81 86 ASP A CA 1
ATOM 684 C C . ASP A 1 86 ? 14.154 -1.596 -11.028 1.00 96.81 86 ASP A C 1
ATOM 686 O O . ASP A 1 86 ? 13.125 -1.784 -10.372 1.00 96.81 86 ASP A O 1
ATOM 690 N N . ASP A 1 87 ? 15.357 -1.612 -10.446 1.00 95.88 87 ASP A N 1
ATOM 691 C CA . ASP A 1 87 ? 15.526 -1.774 -8.999 1.00 95.88 87 ASP A CA 1
ATOM 692 C C . ASP A 1 87 ? 14.955 -0.585 -8.212 1.00 95.88 87 ASP A C 1
ATOM 694 O O . ASP A 1 87 ? 14.426 -0.772 -7.115 1.00 95.88 87 ASP A O 1
ATOM 698 N N . HIS A 1 88 ? 15.047 0.632 -8.751 1.00 97.25 88 HIS A N 1
ATOM 699 C CA . HIS A 1 88 ? 14.584 1.844 -8.081 1.00 97.25 88 HIS A CA 1
ATOM 700 C C . HIS A 1 88 ? 13.055 1.849 -7.948 1.00 97.25 88 HIS A C 1
ATOM 702 O O . HIS A 1 88 ? 12.515 2.112 -6.867 1.00 97.25 88 HIS A O 1
ATOM 708 N N . GLU A 1 89 ? 12.346 1.487 -9.013 1.00 97.00 89 GLU A N 1
ATOM 709 C CA . GLU A 1 89 ? 10.904 1.281 -8.995 1.00 97.00 89 GLU A CA 1
ATOM 710 C C . GLU A 1 89 ? 10.525 0.167 -8.012 1.00 97.00 89 GLU A C 1
ATOM 712 O O . GLU A 1 89 ? 9.617 0.350 -7.204 1.00 97.00 89 GLU A O 1
ATOM 717 N N . ALA A 1 90 ? 11.264 -0.941 -7.962 1.00 97.31 90 ALA A N 1
ATOM 718 C CA . ALA A 1 90 ? 10.974 -2.016 -7.014 1.00 97.31 90 ALA A CA 1
ATOM 719 C C . ALA A 1 90 ? 11.126 -1.600 -5.545 1.00 97.31 90 ALA A C 1
ATOM 721 O O . ALA A 1 90 ? 10.298 -1.962 -4.701 1.00 97.31 90 ALA A O 1
ATOM 722 N N . TYR A 1 91 ? 12.157 -0.815 -5.219 1.00 96.88 91 TYR A N 1
ATOM 723 C CA . TYR A 1 91 ? 12.287 -0.215 -3.890 1.00 96.88 91 TYR A CA 1
ATOM 724 C C 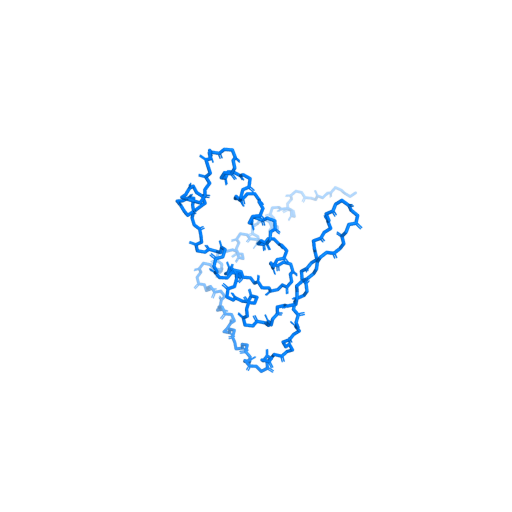. TYR A 1 91 ? 11.138 0.753 -3.594 1.00 96.88 91 TYR A C 1
ATOM 726 O O . TYR A 1 91 ? 10.626 0.758 -2.472 1.00 96.88 91 TYR A O 1
ATOM 734 N N . SER A 1 92 ? 10.687 1.513 -4.594 1.00 97.31 92 SER A N 1
ATOM 735 C CA . SER A 1 92 ? 9.540 2.420 -4.473 1.00 97.31 92 SER A CA 1
ATOM 736 C C . SER A 1 92 ? 8.240 1.656 -4.194 1.00 97.31 92 SER A C 1
ATOM 738 O O . SER A 1 92 ? 7.511 2.010 -3.264 1.00 97.31 92 SER A O 1
ATOM 740 N N . ILE A 1 93 ? 7.991 0.553 -4.910 1.00 96.25 93 ILE A N 1
ATOM 741 C CA . ILE A 1 93 ? 6.862 -0.361 -4.673 1.00 96.25 93 ILE A CA 1
ATOM 742 C C . ILE A 1 93 ? 6.919 -0.905 -3.246 1.00 96.25 93 ILE A C 1
ATOM 744 O O . ILE A 1 93 ? 5.941 -0.808 -2.504 1.00 96.25 93 ILE A O 1
ATOM 748 N N . ARG A 1 94 ? 8.075 -1.428 -2.820 1.00 95.06 94 ARG A N 1
ATOM 749 C CA . ARG A 1 94 ? 8.256 -1.968 -1.465 1.00 95.06 94 ARG A CA 1
ATOM 750 C C . ARG A 1 94 ? 7.966 -0.918 -0.392 1.00 95.06 94 ARG A C 1
ATOM 752 O O . ARG A 1 94 ? 7.307 -1.223 0.600 1.00 95.06 94 ARG A O 1
ATOM 759 N N . ALA A 1 95 ? 8.444 0.310 -0.581 1.00 95.19 95 ALA A N 1
ATOM 760 C CA . ALA A 1 95 ? 8.199 1.407 0.347 1.00 95.19 95 ALA A CA 1
ATOM 761 C C . ALA A 1 95 ? 6.710 1.786 0.408 1.00 95.19 95 ALA A C 1
ATOM 763 O O . ALA A 1 95 ? 6.177 2.007 1.496 1.00 95.19 95 ALA A O 1
ATOM 764 N N . ALA A 1 96 ? 6.022 1.830 -0.737 1.00 94.12 96 ALA A N 1
ATOM 765 C CA . ALA A 1 96 ? 4.585 2.091 -0.796 1.00 94.12 96 ALA A CA 1
ATOM 766 C C . ALA A 1 96 ? 3.776 0.994 -0.085 1.00 94.12 96 ALA A C 1
ATOM 768 O O . ALA A 1 96 ? 2.919 1.307 0.741 1.00 94.12 96 ALA A O 1
ATOM 769 N N . VAL A 1 97 ? 4.102 -0.281 -0.325 1.00 93.50 97 VAL A N 1
ATOM 770 C CA . VAL A 1 97 ? 3.478 -1.420 0.368 1.00 93.50 97 VAL A CA 1
ATOM 771 C C . VAL A 1 97 ? 3.678 -1.321 1.880 1.00 93.50 97 VAL A C 1
ATOM 773 O O . VAL A 1 97 ? 2.715 -1.502 2.620 1.00 93.50 97 VAL A O 1
ATOM 776 N N . GLY A 1 98 ? 4.876 -0.955 2.350 1.00 92.31 98 GLY A N 1
ATOM 777 C CA . GLY A 1 98 ? 5.140 -0.750 3.780 1.00 92.31 98 GLY A CA 1
ATOM 778 C C . GLY A 1 98 ? 4.223 0.302 4.415 1.00 92.31 98 GLY A C 1
ATOM 779 O O . GLY A 1 98 ? 3.615 0.053 5.453 1.00 92.31 98 GLY A O 1
ATOM 780 N N . LYS A 1 99 ? 4.018 1.446 3.747 1.00 91.62 99 LYS A N 1
ATOM 781 C CA . LYS A 1 99 ? 3.092 2.493 4.224 1.00 91.62 99 LYS A CA 1
ATOM 782 C C . L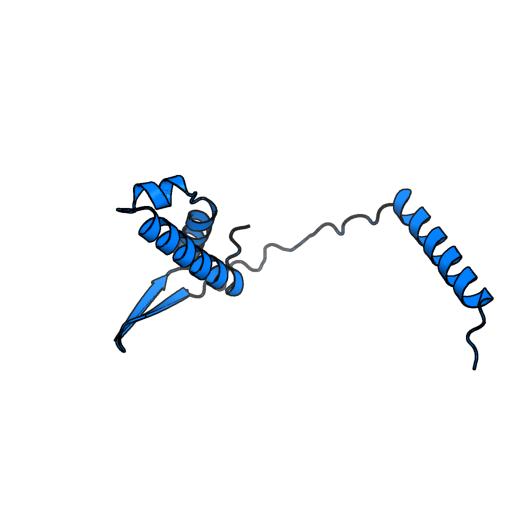YS A 1 99 ? 1.649 1.990 4.323 1.00 91.62 99 LYS A C 1
ATOM 784 O O . LYS A 1 99 ? 0.941 2.338 5.271 1.00 91.62 99 LYS A O 1
ATOM 789 N N . LEU A 1 100 ? 1.212 1.177 3.359 1.00 90.19 100 LEU A N 1
ATOM 790 C CA . LEU A 1 100 ? -0.120 0.567 3.373 1.00 90.19 100 LEU A CA 1
ATOM 791 C C . LEU A 1 100 ? -0.251 -0.472 4.492 1.00 90.19 100 LEU A C 1
ATOM 793 O O . LEU A 1 100 ? -1.266 -0.484 5.184 1.00 90.19 100 LEU A O 1
ATOM 797 N N . GLN A 1 101 ? 0.773 -1.298 4.720 1.00 89.44 101 GLN A N 1
ATOM 798 C CA . GLN A 1 101 ? 0.810 -2.247 5.838 1.00 89.44 101 GLN A CA 1
ATOM 799 C C . GLN A 1 101 ? 0.687 -1.531 7.185 1.00 89.44 101 GLN A C 1
ATOM 801 O O . GLN A 1 101 ? -0.127 -1.940 8.013 1.00 89.44 101 GLN A O 1
ATOM 806 N N . ASP A 1 102 ? 1.413 -0.428 7.378 1.00 88.81 102 ASP A N 1
ATOM 807 C CA . ASP A 1 102 ? 1.333 0.376 8.598 1.00 88.81 102 ASP A CA 1
ATOM 808 C C . ASP A 1 102 ? -0.060 0.994 8.792 1.00 88.81 102 ASP A C 1
ATOM 810 O O . ASP A 1 102 ? -0.590 1.020 9.905 1.00 88.81 102 ASP A O 1
ATOM 814 N N . ALA A 1 103 ? -0.676 1.498 7.717 1.00 87.31 103 ALA A N 1
ATOM 815 C CA . ALA A 1 103 ? -2.032 2.044 7.763 1.00 87.31 103 ALA A CA 1
ATOM 816 C C . ALA A 1 103 ? -3.068 0.969 8.131 1.00 87.31 103 ALA A C 1
ATOM 818 O O . ALA A 1 103 ? -3.902 1.192 9.012 1.00 87.31 103 ALA A O 1
ATOM 819 N N . LEU A 1 104 ? -2.965 -0.214 7.521 1.00 85.12 104 LEU A N 1
ATOM 820 C CA . LEU A 1 104 ? -3.826 -1.358 7.811 1.00 85.12 104 LEU A CA 1
ATOM 821 C C . LEU A 1 104 ? -3.660 -1.831 9.263 1.00 85.12 104 LEU A C 1
ATOM 823 O O . LEU A 1 104 ? -4.662 -1.991 9.965 1.00 85.12 104 LEU A O 1
ATOM 827 N N . ALA A 1 105 ? -2.424 -1.937 9.755 1.00 84.88 105 ALA A N 1
ATOM 828 C CA . ALA A 1 105 ? -2.138 -2.316 11.138 1.00 84.88 105 ALA A CA 1
ATOM 829 C C . ALA A 1 105 ? -2.753 -1.331 12.146 1.00 84.88 105 ALA A C 1
ATOM 831 O O . ALA A 1 105 ? -3.404 -1.757 13.103 1.00 84.88 105 ALA A O 1
ATOM 832 N N . ARG A 1 106 ? -2.642 -0.015 11.902 1.00 83.81 106 ARG A N 1
ATOM 833 C CA . ARG A 1 106 ? -3.292 1.019 12.735 1.00 83.81 106 ARG A CA 1
ATOM 834 C C . ARG A 1 106 ? -4.816 0.908 12.745 1.00 83.81 106 ARG A C 1
ATOM 836 O O . ARG A 1 106 ? -5.437 1.218 13.756 1.00 83.81 106 ARG A O 1
ATOM 843 N N . SER A 1 107 ? -5.414 0.450 11.647 1.00 80.12 107 SER A N 1
ATOM 844 C CA . SER A 1 107 ? -6.861 0.211 11.548 1.00 80.12 107 SER A CA 1
ATOM 845 C C . SER A 1 107 ? -7.324 -1.131 12.141 1.00 80.12 107 SER A C 1
ATOM 847 O O . SER A 1 107 ? -8.503 -1.465 12.063 1.00 80.12 107 SER A O 1
ATOM 849 N N . GLY A 1 108 ? -6.420 -1.904 12.756 1.00 80.50 108 GLY A N 1
ATOM 850 C CA . GLY A 1 108 ? -6.735 -3.182 13.403 1.00 80.50 108 GLY A CA 1
ATOM 851 C C . GLY A 1 108 ? -6.706 -4.393 12.468 1.00 80.50 108 GLY A C 1
ATOM 852 O O . GLY A 1 108 ?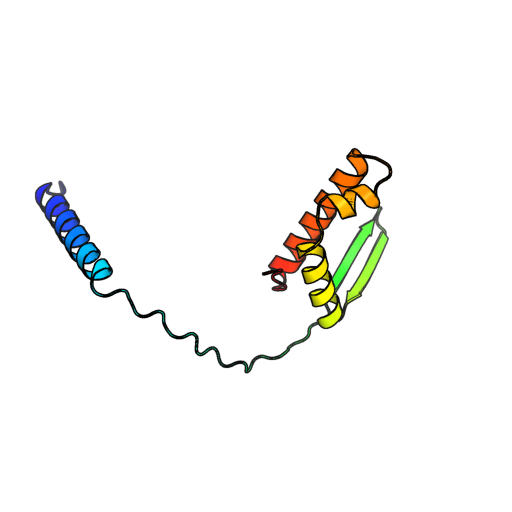 -6.923 -5.519 12.918 1.00 80.50 108 GLY A O 1
ATOM 853 N N . TYR A 1 109 ? -6.383 -4.197 11.189 1.00 77.88 109 TYR A N 1
ATOM 854 C CA . TYR A 1 109 ? -6.063 -5.287 10.277 1.00 77.88 109 TYR A CA 1
ATOM 855 C C . TYR A 1 109 ? -4.598 -5.637 10.500 1.00 77.88 109 TYR A C 1
ATOM 857 O O . TYR A 1 109 ? -3.722 -5.040 9.886 1.00 77.88 109 TYR A O 1
ATOM 865 N N . ASN A 1 110 ? -4.326 -6.557 11.432 1.00 65.88 110 ASN A N 1
ATOM 866 C CA . ASN A 1 110 ? -2.960 -6.979 11.719 1.00 65.88 110 ASN A CA 1
ATOM 867 C C . ASN A 1 110 ? -2.558 -8.123 10.777 1.00 65.88 110 ASN A C 1
ATOM 869 O O . ASN A 1 110 ? -3.050 -9.248 10.945 1.00 65.88 110 ASN A O 1
ATOM 873 N N . PRO A 1 111 ? -1.683 -7.895 9.783 1.00 58.59 111 PRO A N 1
ATOM 874 C CA . PRO A 1 111 ? -1.047 -8.970 9.038 1.00 58.59 111 PRO A CA 1
ATOM 875 C C . PRO A 1 111 ? -0.120 -9.818 9.952 1.00 58.59 111 PRO A C 1
ATOM 877 O O . PRO A 1 111 ? 1.090 -9.830 9.794 1.00 58.59 111 PRO A O 1
ATOM 880 N N . ARG A 1 112 ? -0.723 -10.671 10.805 1.00 47.88 112 ARG A N 1
ATOM 881 C CA . ARG A 1 112 ? -0.197 -11.348 12.027 1.00 47.88 112 ARG A CA 1
ATOM 882 C C . ARG A 1 112 ? 0.257 -10.403 13.12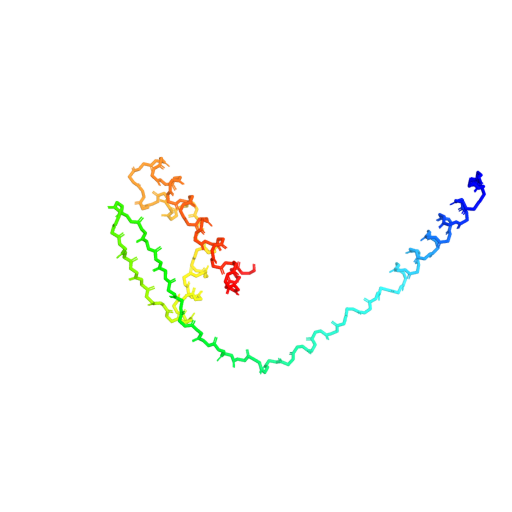4 1.00 47.88 112 ARG A C 1
ATOM 884 O O . ARG A 1 112 ? 1.225 -9.658 12.911 1.00 47.88 112 ARG A O 1
#

InterPro domains:
  IPR056123 Protein of unknown function DUF7706 [PF24806] (55-112)